Protein AF-A0A0H3G5Y8-F1 (afdb_monomer_lite)

Structure (mmCIF, N/CA/C/O backbone):
data_AF-A0A0H3G5Y8-F1
#
_entry.id   AF-A0A0H3G5Y8-F1
#
loop_
_atom_site.group_PDB
_atom_site.id
_atom_site.type_symbol
_atom_site.label_atom_id
_atom_site.label_alt_id
_atom_site.label_comp_id
_atom_site.label_asym_id
_atom_site.label_entity_id
_atom_site.label_seq_id
_atom_site.pdbx_PDB_ins_code
_atom_site.Cartn_x
_atom_site.Cartn_y
_atom_site.Cartn_z
_atom_site.occupancy
_atom_site.B_iso_or_equiv
_atom_site.auth_seq_id
_atom_site.auth_comp_id
_atom_site.auth_asym_id
_atom_site.auth_atom_id
_atom_site.pdbx_PDB_model_num
ATOM 1 N N . MET A 1 1 ? -12.413 23.689 44.521 1.00 41.75 1 MET A N 1
ATOM 2 C CA . MET A 1 1 ? -12.409 23.928 43.055 1.00 41.75 1 MET A CA 1
ATOM 3 C C . MET A 1 1 ? -11.345 24.968 42.681 1.00 41.75 1 MET A C 1
ATOM 5 O O . MET A 1 1 ? -11.629 26.157 42.722 1.00 41.75 1 MET A O 1
ATOM 9 N N . ARG A 1 2 ? -10.099 24.566 42.376 1.00 49.94 2 ARG A N 1
ATOM 10 C CA . ARG A 1 2 ? -9.010 25.518 42.031 1.00 49.94 2 ARG A CA 1
ATOM 11 C C . ARG A 1 2 ? -8.113 25.089 40.855 1.00 49.94 2 ARG A C 1
ATOM 13 O O . ARG A 1 2 ? -7.223 25.839 40.482 1.00 49.94 2 ARG A O 1
ATOM 20 N N . TYR A 1 3 ? -8.393 23.949 40.216 1.00 48.16 3 TYR A N 1
ATOM 21 C CA . TYR A 1 3 ? -7.540 23.372 39.163 1.00 48.16 3 TYR A CA 1
ATOM 22 C C . TYR A 1 3 ? -7.863 23.833 37.726 1.00 48.16 3 TYR A C 1
ATOM 24 O O . TYR A 1 3 ? -7.061 23.629 36.824 1.00 48.16 3 TYR A O 1
ATOM 32 N N . SER A 1 4 ? -9.001 24.501 37.488 1.00 52.56 4 SER A N 1
ATOM 33 C CA . SER A 1 4 ? -9.450 24.834 36.120 1.00 52.56 4 SER A CA 1
ATOM 34 C C . SER A 1 4 ? -8.851 26.121 35.534 1.00 52.56 4 SER A C 1
ATOM 36 O O . SER A 1 4 ? -8.848 26.287 34.316 1.00 52.56 4 SER A O 1
ATOM 38 N N . LYS A 1 5 ? -8.354 27.050 36.363 1.00 52.53 5 LYS A N 1
ATOM 39 C CA . LYS A 1 5 ? -7.868 28.353 35.870 1.00 52.53 5 LYS A CA 1
ATOM 40 C C . LYS A 1 5 ? -6.482 28.251 35.215 1.00 52.53 5 LYS A C 1
ATOM 42 O O . LYS A 1 5 ? -6.226 28.957 34.246 1.00 52.53 5 LYS A O 1
ATOM 47 N N . SER A 1 6 ? -5.630 27.327 35.667 1.00 52.22 6 SER A N 1
ATOM 48 C CA . SER A 1 6 ? -4.271 27.142 35.131 1.00 52.22 6 SER A CA 1
ATOM 49 C C . SER A 1 6 ? -4.247 26.521 33.728 1.00 52.22 6 SER A C 1
ATOM 51 O O . SER A 1 6 ? -3.446 26.939 32.895 1.00 52.22 6 SER A O 1
ATOM 53 N N . ALA A 1 7 ? -5.156 25.585 33.425 1.00 53.81 7 ALA A N 1
ATOM 54 C CA . ALA A 1 7 ? -5.249 24.953 32.104 1.00 53.81 7 ALA A CA 1
ATOM 55 C C . ALA A 1 7 ? -5.713 25.939 31.013 1.00 53.81 7 ALA A C 1
ATOM 57 O O . ALA A 1 7 ? -5.151 25.979 29.921 1.00 53.81 7 ALA A O 1
ATOM 58 N N . ALA A 1 8 ? -6.680 26.806 31.333 1.00 51.56 8 ALA A N 1
ATOM 59 C CA . ALA A 1 8 ? -7.177 27.825 30.408 1.00 51.56 8 ALA A CA 1
ATOM 60 C C . ALA A 1 8 ? -6.132 28.917 30.098 1.00 51.56 8 ALA A C 1
ATOM 62 O O . ALA A 1 8 ? -6.096 29.443 28.986 1.00 51.56 8 ALA A O 1
ATOM 63 N N . ILE A 1 9 ? -5.257 29.239 31.057 1.00 51.50 9 ILE A N 1
ATOM 64 C CA . ILE A 1 9 ? -4.145 30.182 30.855 1.00 51.50 9 ILE A CA 1
ATOM 65 C C . ILE A 1 9 ? -3.064 29.561 29.960 1.00 51.50 9 ILE A C 1
ATOM 67 O O . ILE A 1 9 ? -2.563 30.244 29.068 1.00 51.50 9 ILE A O 1
ATOM 71 N N . TYR A 1 10 ? -2.754 28.270 30.135 1.00 56.97 10 TYR A N 1
ATOM 72 C CA . TYR A 1 10 ? -1.810 27.547 29.272 1.00 56.97 10 TYR A CA 1
ATOM 73 C C . TYR A 1 10 ? -2.262 27.527 27.804 1.00 56.97 10 TYR A C 1
ATOM 75 O O . TYR A 1 10 ? -1.469 27.825 26.912 1.00 56.97 10 TYR A O 1
ATOM 83 N N . ILE A 1 11 ? -3.550 27.270 27.554 1.00 53.53 11 ILE A N 1
ATOM 84 C CA . ILE A 1 11 ? -4.120 27.232 26.197 1.00 53.53 11 ILE A CA 1
ATOM 85 C C . ILE A 1 11 ? -4.109 28.625 25.546 1.00 53.53 11 ILE A C 1
ATOM 87 O O . ILE A 1 11 ? -3.745 28.765 24.380 1.00 53.53 11 ILE A O 1
ATOM 91 N N . ARG A 1 12 ? -4.436 29.683 26.301 1.00 51.25 12 ARG A N 1
ATOM 92 C CA . ARG A 1 12 ? -4.407 31.067 25.794 1.00 51.25 12 ARG A CA 1
ATOM 93 C C . ARG A 1 12 ? -2.992 31.555 25.471 1.00 51.25 12 ARG A C 1
ATOM 95 O O . ARG A 1 12 ? -2.819 32.303 24.515 1.00 51.25 12 ARG A O 1
ATOM 102 N N . LYS A 1 13 ? -1.977 31.119 26.227 1.00 49.03 13 LYS A N 1
ATOM 103 C CA . LYS A 1 13 ? -0.569 31.484 25.989 1.00 49.03 13 LYS A CA 1
ATOM 104 C C . LYS A 1 13 ? 0.020 30.783 24.758 1.00 49.03 13 LYS A C 1
ATOM 106 O O . LYS A 1 13 ? 0.858 31.365 24.079 1.00 49.03 13 LYS A O 1
ATOM 111 N N . ALA A 1 14 ? -0.462 29.580 24.437 1.00 51.53 14 ALA A N 1
ATOM 112 C CA . ALA A 1 14 ? -0.077 28.837 23.235 1.00 51.53 14 ALA A CA 1
ATOM 113 C C . ALA A 1 14 ? -0.598 29.468 21.924 1.00 51.53 14 ALA A C 1
ATOM 115 O O . ALA A 1 14 ? -0.016 29.244 20.867 1.00 51.53 14 ALA A O 1
ATOM 116 N N . MET A 1 15 ? -1.653 30.293 21.983 1.00 52.03 15 MET A N 1
ATOM 117 C CA . MET A 1 15 ? -2.190 31.024 20.821 1.00 52.03 15 MET A CA 1
ATOM 118 C C . MET A 1 15 ? -1.440 32.325 20.490 1.00 52.03 15 MET A C 1
ATOM 120 O O . MET A 1 15 ? -1.701 32.921 19.448 1.00 52.03 15 MET A O 1
ATOM 124 N N . ALA A 1 16 ? -0.473 32.755 21.309 1.00 57.19 16 ALA A N 1
ATOM 125 C CA . ALA A 1 16 ? 0.459 33.829 20.953 1.00 57.19 16 ALA A CA 1
ATOM 126 C C . ALA A 1 16 ? 1.647 33.253 20.159 1.00 57.19 16 ALA A C 1
ATOM 128 O O . ALA A 1 16 ? 2.808 33.346 20.557 1.00 57.19 16 ALA A O 1
ATOM 129 N N . MET A 1 17 ? 1.347 32.570 19.056 1.00 63.47 17 MET A N 1
ATOM 130 C CA . MET A 1 17 ? 2.338 31.881 18.242 1.00 63.47 17 MET A CA 1
ATOM 131 C C . MET A 1 17 ? 2.886 32.838 17.176 1.00 63.47 17 MET A C 1
ATOM 133 O O . MET A 1 17 ? 2.149 33.335 16.327 1.00 63.47 17 MET A O 1
ATOM 137 N N . ASN A 1 18 ? 4.194 33.108 17.220 1.00 72.94 18 ASN A N 1
ATOM 138 C CA . ASN A 1 18 ? 4.891 33.897 16.201 1.00 72.94 18 ASN A CA 1
ATOM 139 C C . ASN A 1 18 ? 4.584 33.351 14.795 1.00 72.94 18 ASN A C 1
ATOM 141 O O . ASN A 1 18 ? 4.605 32.139 14.589 1.00 72.94 18 ASN A O 1
ATOM 145 N N . LYS A 1 19 ? 4.391 34.224 13.795 1.00 73.12 19 LYS A N 1
ATOM 146 C CA . LYS A 1 19 ? 4.108 33.823 12.397 1.00 73.12 19 LYS A CA 1
ATOM 147 C C . LYS A 1 19 ? 5.117 32.795 11.857 1.00 73.12 19 LYS A C 1
ATOM 149 O O . LYS A 1 19 ? 4.751 31.897 11.109 1.00 73.12 19 LYS A O 1
ATOM 154 N N . LYS A 1 20 ? 6.376 32.879 12.303 1.00 78.38 20 LYS A N 1
ATOM 155 C CA . LYS A 1 20 ? 7.441 31.908 11.994 1.00 78.38 20 LYS A CA 1
ATOM 156 C C . LYS A 1 20 ? 7.175 30.509 12.574 1.00 78.38 20 LYS A C 1
ATOM 158 O O . LYS A 1 20 ? 7.446 29.522 11.907 1.00 78.38 20 LYS A O 1
ATOM 163 N N . MET A 1 21 ? 6.613 30.424 13.780 1.00 80.69 21 MET A N 1
ATOM 164 C CA . MET A 1 21 ? 6.215 29.159 14.407 1.00 80.69 21 MET A CA 1
ATOM 165 C C . MET A 1 21 ? 5.016 28.522 13.701 1.00 80.69 21 MET A C 1
ATOM 167 O O . MET A 1 21 ? 5.014 27.315 13.501 1.00 80.69 21 MET A O 1
ATOM 171 N N . LEU A 1 22 ? 4.051 29.323 13.233 1.00 82.75 22 LEU A N 1
ATOM 172 C CA . LEU A 1 22 ? 2.945 28.822 12.406 1.00 82.75 22 LEU A CA 1
ATOM 173 C C . LEU A 1 22 ? 3.435 28.217 11.081 1.00 82.75 22 LEU A C 1
ATOM 175 O O . LEU A 1 22 ? 2.976 27.149 10.687 1.00 82.75 22 LEU A O 1
ATOM 179 N N . ILE A 1 23 ? 4.395 28.871 10.418 1.00 85.06 23 ILE A N 1
ATOM 180 C CA . ILE A 1 23 ? 4.994 28.373 9.169 1.00 85.06 23 ILE A CA 1
ATOM 181 C C . ILE A 1 23 ? 5.753 27.062 9.410 1.00 85.06 23 ILE A C 1
ATOM 183 O O . ILE A 1 23 ? 5.584 26.113 8.649 1.00 85.06 23 ILE A O 1
ATOM 187 N N . LEU A 1 24 ? 6.547 26.983 10.483 1.00 84.94 24 LEU A N 1
ATOM 188 C CA . LEU A 1 24 ? 7.270 25.760 10.847 1.00 84.94 24 LEU A CA 1
ATOM 189 C C . LEU A 1 24 ? 6.319 24.603 11.177 1.00 84.94 24 LEU A C 1
ATOM 191 O O . LEU A 1 24 ? 6.559 23.481 10.740 1.00 84.94 24 LEU A O 1
ATOM 195 N N . LEU A 1 25 ? 5.225 24.874 11.892 1.00 83.38 25 LEU A N 1
ATOM 196 C CA . LEU A 1 25 ? 4.227 23.860 12.232 1.00 83.38 25 LEU A CA 1
ATOM 197 C C . LEU A 1 25 ? 3.490 23.343 10.983 1.00 83.38 25 LEU A C 1
ATOM 199 O O . LEU A 1 25 ? 3.251 22.144 10.867 1.00 83.38 25 LEU A O 1
ATOM 203 N N . GLY A 1 26 ? 3.173 24.233 10.036 1.00 83.00 26 GLY A N 1
ATOM 204 C CA . GLY A 1 26 ? 2.557 23.869 8.757 1.00 83.00 26 GLY A CA 1
ATOM 205 C C . GLY A 1 26 ? 3.489 23.075 7.835 1.00 83.00 26 GLY A C 1
ATOM 206 O O . GLY A 1 26 ? 3.064 22.120 7.196 1.00 83.00 26 GLY A O 1
ATOM 207 N N . LEU A 1 27 ? 4.780 23.416 7.796 1.00 81.81 27 LEU A N 1
ATOM 208 C CA . LEU A 1 27 ? 5.782 22.620 7.079 1.00 81.81 27 LEU A CA 1
ATOM 209 C C . LEU A 1 27 ? 5.924 21.227 7.698 1.00 81.81 27 LEU A C 1
ATOM 211 O O . LEU A 1 27 ? 5.878 20.231 6.980 1.00 81.81 27 LEU A O 1
ATOM 215 N N . ALA A 1 28 ? 6.029 21.143 9.026 1.00 76.94 28 ALA A N 1
ATOM 216 C CA . ALA A 1 28 ? 6.134 19.870 9.731 1.00 76.94 28 ALA A CA 1
ATOM 217 C C . ALA A 1 28 ? 4.910 18.965 9.502 1.00 76.94 28 ALA A C 1
ATOM 219 O O . ALA A 1 28 ? 5.075 17.758 9.337 1.00 76.94 28 ALA A O 1
ATOM 220 N N . SER A 1 29 ? 3.695 19.524 9.437 1.00 74.06 29 SER A N 1
ATOM 221 C CA . SER A 1 29 ? 2.488 18.741 9.145 1.00 74.06 29 SER A CA 1
ATOM 222 C C . SER A 1 29 ? 2.418 18.264 7.691 1.00 74.06 29 SER A C 1
ATOM 224 O O 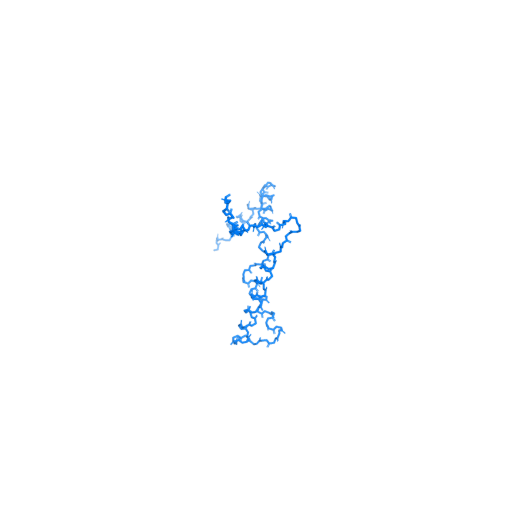. SER A 1 29 ? 1.978 17.142 7.455 1.00 74.06 29 SER A O 1
ATOM 226 N N . LEU A 1 30 ? 2.904 19.052 6.727 1.00 75.31 30 LEU A N 1
ATOM 227 C CA . LEU A 1 30 ? 3.025 18.634 5.324 1.00 75.31 30 LEU A CA 1
ATOM 228 C C . LEU A 1 30 ? 4.045 17.498 5.152 1.00 75.31 30 LEU A C 1
ATOM 230 O O . LEU A 1 30 ? 3.760 16.519 4.469 1.00 75.31 30 LEU A O 1
ATOM 234 N N . LEU A 1 31 ? 5.199 17.593 5.819 1.00 69.81 31 LEU A N 1
ATOM 235 C CA . LEU A 1 31 ? 6.236 16.551 5.825 1.00 69.81 31 LEU A CA 1
ATOM 236 C C . LEU A 1 31 ? 5.761 15.259 6.515 1.00 69.81 31 LEU A C 1
ATOM 238 O O . LEU A 1 31 ? 6.081 14.162 6.060 1.00 69.81 31 LEU A O 1
ATOM 242 N N . ALA A 1 32 ? 4.970 15.374 7.585 1.00 64.62 32 ALA A N 1
ATOM 243 C CA . ALA A 1 32 ? 4.380 14.229 8.279 1.00 64.62 32 ALA A CA 1
ATOM 244 C C . ALA A 1 32 ? 3.145 13.644 7.562 1.00 64.62 32 ALA A C 1
ATOM 246 O O . ALA A 1 32 ? 2.790 12.496 7.806 1.00 64.62 32 ALA A O 1
ATOM 247 N N . GLY A 1 33 ? 2.493 14.396 6.672 1.00 58.75 33 GLY A N 1
ATOM 248 C CA . GLY A 1 33 ? 1.266 13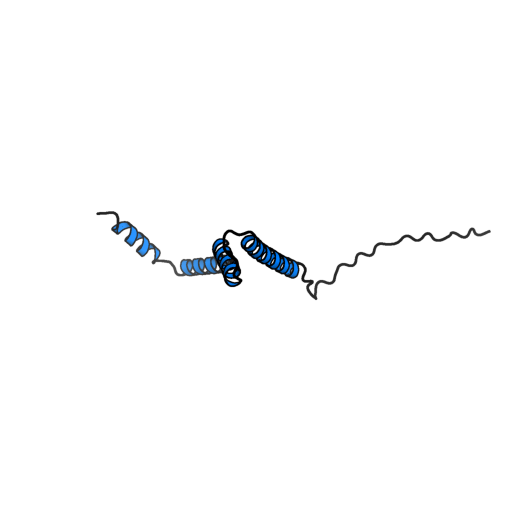.993 5.976 1.00 58.75 33 GLY A CA 1
ATOM 249 C C . GLY A 1 33 ? 1.438 12.912 4.903 1.00 58.75 33 GLY A C 1
ATOM 250 O O . GLY A 1 33 ? 0.445 12.393 4.403 1.00 58.75 33 GLY A O 1
ATOM 251 N N . CYS A 1 34 ? 2.669 12.522 4.564 1.00 63.69 34 CYS A N 1
ATOM 252 C CA . CYS A 1 34 ? 2.920 11.444 3.600 1.00 63.69 34 CYS A CA 1
ATOM 253 C C . CYS A 1 34 ? 2.609 10.028 4.140 1.00 63.69 34 CYS A C 1
ATOM 255 O O . CYS A 1 34 ? 2.697 9.062 3.382 1.00 63.69 34 CYS A O 1
ATOM 257 N N . VAL A 1 35 ? 2.216 9.866 5.414 1.00 60.62 35 VAL A N 1
ATOM 258 C CA . VAL A 1 35 ? 1.601 8.619 5.915 1.00 60.62 35 VAL A CA 1
ATOM 259 C C . VAL A 1 35 ? 0.103 8.645 5.612 1.00 60.62 35 VAL A C 1
ATOM 261 O O . VAL A 1 35 ? -0.708 9.142 6.387 1.00 60.62 35 VAL A O 1
ATOM 264 N N . THR A 1 36 ? -0.262 8.116 4.447 1.00 61.31 36 THR A N 1
ATOM 265 C CA . THR A 1 36 ? -1.608 8.231 3.863 1.00 61.31 36 THR A CA 1
ATOM 266 C C . THR A 1 36 ? -2.714 7.482 4.614 1.00 61.31 36 THR A C 1
ATOM 268 O O . THR A 1 36 ? -3.881 7.753 4.369 1.00 61.31 36 THR A O 1
ATOM 271 N N . MET A 1 37 ? -2.390 6.594 5.554 1.00 73.50 37 MET A N 1
ATOM 272 C CA . MET A 1 37 ? -3.332 5.967 6.490 1.00 73.50 37 MET A CA 1
ATOM 273 C C . MET A 1 37 ? -2.552 5.454 7.703 1.00 73.50 37 MET A C 1
ATOM 275 O O . MET A 1 37 ? -1.476 4.870 7.551 1.00 73.50 37 MET A O 1
ATOM 279 N N . THR A 1 38 ? -3.110 5.599 8.906 1.00 80.94 38 THR A N 1
ATOM 280 C CA . THR A 1 38 ? -2.583 4.883 10.080 1.00 80.94 38 THR A CA 1
ATOM 281 C C . THR A 1 38 ? -2.829 3.372 9.922 1.00 80.94 38 THR A C 1
ATOM 283 O O . THR A 1 38 ? -3.799 2.978 9.264 1.00 80.94 38 THR A O 1
ATOM 286 N N . PRO A 1 39 ? -1.988 2.492 10.503 1.00 80.75 39 PRO A N 1
ATOM 287 C CA . PRO A 1 39 ? -2.165 1.042 10.373 1.00 80.75 39 PRO A CA 1
ATOM 288 C C . PRO A 1 39 ? -3.540 0.565 10.868 1.00 80.75 39 PRO A C 1
ATOM 290 O O . PRO A 1 39 ? -4.136 -0.320 10.256 1.00 80.75 39 PRO A O 1
ATOM 293 N N . GLU A 1 40 ? -4.082 1.202 11.907 1.00 85.44 40 GLU A N 1
ATOM 294 C CA . GLU A 1 40 ? -5.399 0.866 12.458 1.00 85.44 40 GLU A CA 1
ATOM 295 C C . GLU A 1 40 ? -6.553 1.270 11.538 1.00 85.44 40 GLU A C 1
ATOM 297 O O . GLU A 1 40 ? -7.460 0.477 11.286 1.00 85.44 40 GLU A O 1
ATOM 302 N N . GLN A 1 41 ? -6.508 2.479 10.968 1.00 88.81 41 GLN A N 1
ATOM 303 C CA . GLN A 1 41 ? -7.524 2.922 10.005 1.00 88.81 41 GLN A CA 1
ATOM 304 C C . GLN A 1 41 ? -7.549 2.025 8.771 1.00 88.81 41 GLN A C 1
ATOM 306 O O . GLN A 1 41 ? -8.613 1.687 8.257 1.00 88.81 41 GLN A O 1
ATOM 311 N N . ARG A 1 42 ? -6.371 1.585 8.332 1.00 87.94 42 ARG A N 1
ATOM 312 C CA . ARG A 1 42 ? -6.245 0.660 7.212 1.00 87.94 42 ARG A CA 1
ATOM 313 C C . ARG A 1 42 ? -6.846 -0.703 7.527 1.00 87.94 42 ARG A C 1
ATOM 315 O O . ARG A 1 42 ? -7.566 -1.246 6.698 1.00 87.94 42 ARG A O 1
ATOM 322 N N . ARG A 1 43 ? -6.616 -1.223 8.736 1.00 88.81 43 ARG A N 1
ATOM 323 C CA . ARG A 1 43 ? -7.240 -2.470 9.191 1.00 88.81 43 ARG A CA 1
ATOM 324 C C . ARG A 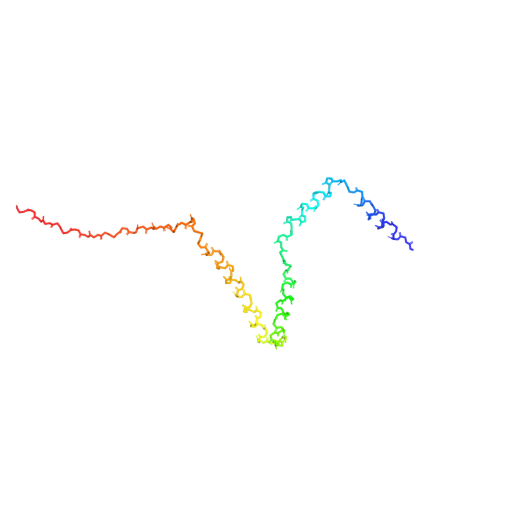1 43 ? -8.762 -2.355 9.238 1.00 88.81 43 ARG A C 1
ATOM 326 O O . ARG A 1 43 ? -9.441 -3.253 8.758 1.00 88.81 43 ARG A O 1
ATOM 333 N N . ALA A 1 44 ? -9.296 -1.246 9.746 1.00 92.50 44 ALA A N 1
ATOM 334 C CA . ALA A 1 44 ? -10.738 -1.009 9.774 1.00 92.50 44 ALA A CA 1
ATOM 335 C C . ALA A 1 44 ? -11.352 -0.957 8.361 1.00 92.50 44 ALA A C 1
ATOM 337 O O . ALA A 1 44 ? -12.417 -1.531 8.132 1.00 92.50 44 ALA A O 1
ATOM 338 N N . ALA A 1 45 ? -10.666 -0.329 7.402 1.00 92.94 45 ALA A N 1
ATOM 339 C CA . ALA A 1 45 ? -11.095 -0.287 6.003 1.00 92.94 45 ALA A CA 1
ATOM 340 C C . ALA A 1 45 ? -11.055 -1.674 5.332 1.00 92.94 45 ALA A C 1
ATOM 342 O O . ALA A 1 45 ? -12.001 -2.060 4.637 1.00 92.94 45 ALA A O 1
ATOM 343 N N . ASP A 1 46 ? -9.997 -2.451 5.578 1.00 94.38 46 ASP A N 1
ATOM 344 C CA . ASP A 1 46 ? -9.861 -3.818 5.065 1.00 94.38 46 ASP A CA 1
ATOM 345 C C . ASP A 1 46 ? -10.957 -4.731 5.670 1.00 94.38 46 ASP A C 1
ATOM 347 O O . ASP A 1 46 ? -11.611 -5.495 4.956 1.00 94.38 46 ASP A O 1
ATOM 351 N N . GLU A 1 47 ? -11.262 -4.584 6.966 1.00 94.88 47 GLU A N 1
ATOM 352 C CA . GLU A 1 47 ? -12.377 -5.287 7.613 1.00 94.88 47 GLU A CA 1
ATOM 353 C C . GLU A 1 47 ? -13.738 -4.913 7.020 1.00 94.88 47 GLU A C 1
ATOM 355 O O . GLU A 1 47 ? -14.569 -5.795 6.792 1.00 94.88 47 GLU A O 1
ATOM 360 N N . GLN A 1 48 ? -13.986 -3.627 6.767 1.00 95.75 48 GLN A N 1
ATOM 361 C CA . GLN A 1 48 ? -15.229 -3.161 6.151 1.00 95.75 48 GLN A CA 1
ATOM 362 C C . GLN A 1 48 ? -15.398 -3.725 4.734 1.00 95.75 48 GLN A C 1
ATOM 364 O O . GLN A 1 48 ? -16.502 -4.126 4.365 1.00 95.75 48 GLN A O 1
ATOM 369 N N . THR A 1 49 ? -14.305 -3.824 3.978 1.00 95.44 49 THR A N 1
ATOM 370 C CA . THR A 1 49 ? -14.280 -4.430 2.640 1.00 95.44 49 THR A CA 1
ATOM 371 C C . THR A 1 49 ? -14.627 -5.919 2.697 1.00 95.44 49 THR A C 1
ATOM 373 O O . THR A 1 49 ? -15.503 -6.391 1.979 1.00 95.44 49 THR A O 1
ATOM 376 N N . CYS A 1 50 ? -14.033 -6.678 3.619 1.00 96.94 50 CYS A N 1
ATOM 377 C CA . CYS A 1 50 ? -14.394 -8.090 3.773 1.00 96.94 50 CYS A CA 1
ATOM 378 C C . CYS A 1 50 ? -15.845 -8.281 4.248 1.00 96.94 50 CYS A C 1
ATOM 380 O O . CYS A 1 50 ? -16.516 -9.223 3.822 1.00 96.94 50 CYS A O 1
ATOM 382 N N . ARG A 1 51 ? -16.375 -7.372 5.078 1.00 96.25 51 ARG A N 1
ATOM 383 C CA . ARG A 1 51 ? -17.797 -7.387 5.461 1.00 96.25 51 ARG A CA 1
ATOM 384 C C . ARG A 1 51 ? -18.717 -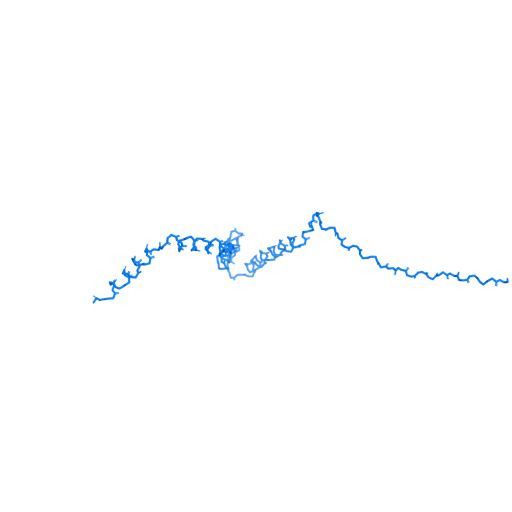7.098 4.274 1.00 96.25 51 ARG A C 1
ATOM 386 O O . ARG A 1 51 ? -19.759 -7.738 4.178 1.00 96.25 51 ARG A O 1
ATOM 393 N N . SER A 1 52 ? -18.349 -6.182 3.372 1.00 95.94 52 SER A N 1
ATOM 394 C CA . SER A 1 52 ? -19.169 -5.860 2.194 1.00 95.94 52 SER A CA 1
ATOM 395 C C . SER A 1 52 ? -19.228 -7.009 1.185 1.00 95.94 52 SER A C 1
ATOM 397 O O . SER A 1 52 ? -20.257 -7.198 0.544 1.00 95.94 52 SER A O 1
ATOM 399 N N . TYR A 1 53 ? -18.189 -7.844 1.117 1.00 95.12 53 TYR A N 1
ATOM 400 C CA . TYR A 1 53 ? -18.213 -9.107 0.370 1.00 95.12 53 TYR A CA 1
ATOM 401 C C . TYR A 1 53 ? -19.050 -10.214 1.034 1.00 95.12 53 TYR A C 1
ATOM 403 O O . TYR A 1 53 ? -19.24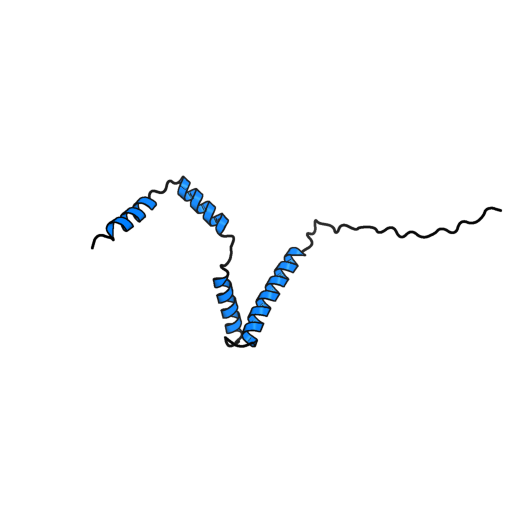7 -11.271 0.441 1.00 95.12 53 TYR A O 1
ATOM 411 N N . GLY A 1 54 ? -19.559 -9.991 2.250 1.00 95.62 54 GLY A N 1
ATOM 412 C CA . GLY A 1 54 ? -20.410 -10.943 2.967 1.00 95.62 54 GLY A CA 1
ATOM 413 C C . GLY A 1 54 ? -19.655 -11.917 3.875 1.00 95.62 54 GLY A C 1
ATOM 414 O O . GLY A 1 54 ? -20.262 -12.846 4.413 1.00 95.62 54 GLY A O 1
ATOM 415 N N . PHE A 1 55 ? -18.352 -11.719 4.098 1.00 96.69 55 PHE A N 1
ATOM 416 C CA . PHE A 1 55 ? -17.604 -12.550 5.038 1.00 96.69 55 PHE A CA 1
ATOM 417 C C . PHE A 1 55 ? -17.983 -12.218 6.484 1.00 96.69 55 PHE A C 1
ATOM 419 O O . PHE A 1 55 ? -17.968 -11.061 6.914 1.00 96.69 55 PHE A O 1
ATOM 426 N N . LYS A 1 56 ? -18.284 -13.257 7.269 1.00 95.19 56 LYS A N 1
ATOM 427 C CA . LYS A 1 56 ? -18.585 -13.113 8.697 1.00 95.19 56 LYS A CA 1
ATOM 428 C C . LYS A 1 56 ? -17.290 -12.960 9.501 1.00 95.19 56 LYS A C 1
ATOM 430 O O . LYS A 1 56 ? -16.379 -13.765 9.303 1.00 95.19 56 LYS A O 1
ATOM 435 N N . PRO A 1 57 ? -17.197 -11.997 10.433 1.00 93.31 57 PRO A N 1
ATOM 436 C CA . PRO A 1 57 ? -16.010 -11.836 11.268 1.00 93.31 57 PRO A CA 1
ATOM 437 C C . PRO A 1 57 ? -15.751 -13.093 12.109 1.00 93.31 57 PRO A C 1
ATOM 439 O O . PRO A 1 57 ? -16.677 -13.845 12.409 1.00 93.31 57 PRO A O 1
ATOM 442 N N . LYS A 1 58 ? -14.492 -13.286 12.525 1.00 92.31 58 LYS A N 1
ATOM 443 C CA . LYS A 1 58 ? -14.037 -14.452 13.311 1.00 92.31 58 LYS A CA 1
ATOM 444 C C . LYS A 1 58 ? -14.234 -15.800 12.597 1.00 92.31 58 LYS A C 1
ATOM 446 O O . LYS A 1 58 ? -14.534 -16.802 13.235 1.00 92.31 58 LYS A O 1
ATOM 451 N N . THR A 1 59 ? -14.068 -15.817 11.278 1.00 96.06 59 THR A N 1
ATOM 452 C CA . THR A 1 59 ? -14.067 -17.043 10.469 1.00 96.06 59 THR A CA 1
ATOM 453 C C . THR A 1 59 ? -12.787 -17.129 9.650 1.00 96.06 59 THR A C 1
ATOM 455 O O . THR A 1 59 ? -12.193 -16.100 9.315 1.00 96.06 59 THR A O 1
ATOM 458 N N . ASP A 1 60 ? -12.398 -18.341 9.264 1.00 96.38 60 ASP A N 1
ATOM 459 C CA . ASP A 1 60 ? -11.234 -18.551 8.396 1.00 96.38 60 ASP A CA 1
ATOM 460 C C . ASP A 1 60 ? -11.423 -17.878 7.034 1.00 96.38 60 ASP A C 1
ATOM 462 O O . ASP A 1 60 ? -10.485 -17.330 6.462 1.00 96.38 60 ASP A O 1
ATOM 466 N N . ALA A 1 61 ? -12.659 -17.832 6.530 1.00 95.19 61 ALA A N 1
ATOM 467 C CA . ALA A 1 61 ? -12.990 -17.128 5.294 1.00 95.19 61 ALA A CA 1
ATOM 468 C C . ALA A 1 61 ? -12.712 -15.615 5.397 1.00 95.19 61 ALA A C 1
ATOM 470 O O . ALA A 1 61 ? -12.174 -15.015 4.468 1.00 95.19 61 ALA A O 1
ATOM 471 N N . PHE A 1 62 ? -13.010 -15.003 6.547 1.00 97.31 62 PHE A N 1
ATOM 472 C CA . PHE A 1 62 ? -12.712 -13.592 6.800 1.00 97.31 62 PHE A CA 1
ATOM 473 C C . PHE A 1 62 ? -11.208 -13.331 6.922 1.00 97.31 62 PHE A C 1
ATOM 475 O O . PHE A 1 62 ? -10.707 -12.368 6.344 1.00 97.31 62 PHE A O 1
ATOM 482 N N . ALA A 1 63 ? -10.473 -14.211 7.610 1.00 96.75 63 ALA A N 1
ATOM 483 C CA . ALA A 1 63 ? -9.014 -14.126 7.692 1.00 96.75 63 ALA A CA 1
ATOM 484 C C . ALA A 1 63 ? -8.357 -14.262 6.307 1.00 96.75 63 ALA A C 1
ATOM 486 O O . ALA A 1 63 ? -7.467 -13.484 5.966 1.00 96.75 63 ALA A O 1
ATOM 487 N N . ASN A 1 64 ? -8.853 -15.184 5.478 1.00 97.00 64 ASN A N 1
ATOM 488 C CA . ASN A 1 64 ? -8.395 -15.363 4.102 1.00 97.00 64 ASN A CA 1
ATOM 489 C C . ASN A 1 64 ? -8.687 -14.142 3.223 1.00 97.00 64 ASN A C 1
ATOM 491 O O . ASN A 1 64 ? -7.832 -13.751 2.430 1.00 97.00 64 ASN A O 1
ATOM 495 N N . CYS A 1 65 ? -9.854 -13.509 3.376 1.00 97.44 65 CYS A N 1
ATOM 496 C CA . CYS A 1 65 ? -10.166 -12.260 2.680 1.00 97.44 65 CYS A CA 1
ATOM 497 C C . CYS A 1 65 ? -9.147 -11.158 3.018 1.00 97.44 65 CYS A C 1
ATOM 499 O O . CYS A 1 65 ? -8.543 -10.583 2.111 1.00 97.44 65 CYS A O 1
ATOM 501 N N . LEU A 1 66 ? -8.887 -10.923 4.310 1.00 96.19 66 LEU A N 1
ATOM 502 C CA . LEU A 1 66 ? -7.898 -9.936 4.759 1.00 96.19 66 LEU A CA 1
ATOM 503 C C . LEU A 1 66 ? -6.492 -10.254 4.234 1.00 96.19 66 LEU A C 1
ATOM 505 O O . LEU A 1 66 ? -5.795 -9.372 3.734 1.00 96.19 66 LEU A O 1
ATOM 509 N N . MET A 1 67 ? -6.091 -11.525 4.305 1.00 95.94 67 MET A N 1
ATOM 510 C CA . MET A 1 67 ? -4.807 -11.986 3.780 1.00 95.94 67 MET A CA 1
ATOM 511 C C . MET A 1 67 ? -4.689 -11.718 2.275 1.00 95.94 67 MET A C 1
ATOM 513 O O . MET A 1 67 ? -3.642 -11.272 1.811 1.00 95.94 67 MET A O 1
ATOM 517 N N . ARG A 1 68 ? -5.756 -11.952 1.505 1.00 96.50 68 ARG A N 1
ATOM 518 C CA . ARG A 1 68 ? -5.764 -11.731 0.054 1.00 96.50 68 ARG A CA 1
ATOM 519 C C . ARG A 1 68 ? -5.574 -10.260 -0.300 1.00 96.50 68 ARG A C 1
ATOM 521 O O . ARG A 1 68 ? -4.792 -9.969 -1.197 1.00 96.50 68 ARG A O 1
ATOM 528 N N . ILE A 1 69 ? -6.222 -9.355 0.434 1.00 95.88 69 ILE A N 1
ATOM 529 C CA . ILE A 1 69 ? -6.035 -7.904 0.275 1.00 95.88 69 ILE A CA 1
ATOM 530 C C . ILE A 1 69 ? -4.580 -7.508 0.578 1.00 95.88 69 ILE A C 1
ATOM 532 O O . ILE A 1 69 ? -3.990 -6.713 -0.153 1.00 95.88 69 ILE A O 1
ATOM 536 N N . ASP A 1 70 ? -3.965 -8.066 1.627 1.00 94.50 70 ASP A N 1
ATOM 537 C CA . ASP A 1 70 ? -2.554 -7.784 1.935 1.00 94.50 70 ASP A CA 1
ATOM 538 C C . ASP A 1 70 ? -1.610 -8.291 0.834 1.00 94.50 70 ASP A C 1
ATOM 540 O O . ASP A 1 70 ? -0.679 -7.590 0.433 1.00 94.50 70 ASP A O 1
ATOM 544 N N . LEU A 1 71 ? -1.865 -9.491 0.306 1.00 96.19 71 LEU A N 1
ATOM 545 C CA . LEU A 1 71 ? -1.075 -10.080 -0.776 1.00 96.19 71 LEU A CA 1
ATOM 546 C C . LEU A 1 71 ? -1.175 -9.287 -2.079 1.00 96.19 71 LEU A C 1
ATOM 548 O O . LEU A 1 71 ? -0.144 -9.062 -2.715 1.00 96.19 71 LEU A O 1
ATOM 552 N N . ASP A 1 72 ? -2.379 -8.859 -2.447 1.00 95.62 72 ASP A N 1
ATOM 553 C CA . ASP A 1 72 ? -2.654 -8.027 -3.622 1.00 95.62 72 ASP A CA 1
ATOM 554 C C . ASP A 1 72 ? -1.867 -6.715 -3.546 1.00 95.62 72 ASP A C 1
ATOM 556 O O . ASP A 1 72 ? -1.030 -6.403 -4.388 1.00 95.62 72 ASP A O 1
ATOM 560 N N . ARG A 1 73 ? -1.954 -6.044 -2.401 1.00 91.44 73 ARG A N 1
ATOM 561 C CA . ARG A 1 73 ? -1.237 -4.796 -2.158 1.00 91.44 73 ARG A CA 1
ATOM 562 C C . ARG A 1 73 ? 0.291 -4.957 -2.141 1.00 91.44 73 ARG A C 1
ATOM 564 O O . ARG A 1 73 ? 1.035 -4.038 -2.495 1.00 91.44 73 ARG A O 1
ATOM 571 N N . ARG A 1 74 ? 0.802 -6.115 -1.704 1.00 93.44 74 ARG A N 1
ATOM 572 C CA . ARG A 1 74 ? 2.231 -6.466 -1.836 1.00 93.44 74 ARG A CA 1
ATOM 573 C C . ARG A 1 74 ? 2.611 -6.737 -3.287 1.00 93.44 74 ARG A C 1
ATOM 575 O O . ARG A 1 74 ? 3.754 -6.464 -3.649 1.00 93.44 74 ARG A O 1
ATOM 582 N N . ALA A 1 75 ? 1.706 -7.304 -4.079 1.00 95.38 75 ALA A N 1
ATOM 583 C CA . ALA A 1 75 ? 1.913 -7.519 -5.502 1.00 95.38 75 ALA A CA 1
ATOM 584 C C . ALA A 1 75 ? 1.996 -6.180 -6.240 1.00 95.38 75 ALA A C 1
ATOM 586 O O . ALA A 1 75 ? 2.971 -5.985 -6.955 1.00 95.38 75 ALA A O 1
ATOM 587 N N . ASP A 1 76 ? 1.106 -5.227 -5.954 1.00 93.38 76 ASP A N 1
ATOM 588 C CA . ASP A 1 76 ? 1.168 -3.866 -6.509 1.00 93.38 76 ASP A CA 1
ATOM 589 C C . ASP A 1 76 ? 2.487 -3.170 -6.177 1.00 93.38 76 ASP A C 1
ATOM 591 O O . ASP A 1 76 ? 3.133 -2.576 -7.037 1.00 93.38 76 ASP A O 1
ATOM 595 N N . ARG A 1 77 ? 2.947 -3.295 -4.925 1.00 91.31 77 ARG A N 1
ATOM 596 C CA . ARG A 1 77 ? 4.247 -2.747 -4.518 1.00 91.31 77 ARG A CA 1
ATOM 597 C C . ARG A 1 77 ? 5.396 -3.373 -5.304 1.00 91.31 77 ARG A C 1
ATOM 599 O O . ARG A 1 77 ? 6.293 -2.654 -5.728 1.00 91.31 77 ARG A O 1
ATOM 606 N N . ARG A 1 78 ? 5.383 -4.697 -5.478 1.00 91.50 78 ARG A N 1
ATOM 607 C CA . ARG A 1 78 ? 6.391 -5.409 -6.277 1.00 91.50 78 ARG A CA 1
ATOM 608 C C . ARG A 1 78 ? 6.321 -5.005 -7.747 1.00 91.50 78 ARG A C 1
ATOM 610 O O . ARG A 1 78 ? 7.364 -4.819 -8.353 1.00 91.50 78 ARG A O 1
ATOM 617 N N . ALA A 1 79 ? 5.122 -4.844 -8.299 1.00 90.94 79 ALA A N 1
ATOM 618 C CA . ALA A 1 79 ? 4.919 -4.397 -9.671 1.00 90.94 79 ALA A CA 1
ATOM 619 C C . ALA A 1 79 ? 5.487 -2.991 -9.880 1.00 90.94 79 ALA A C 1
ATOM 621 O O . ALA A 1 79 ? 6.212 -2.777 -10.841 1.00 90.94 79 ALA A O 1
ATOM 622 N N . TRP A 1 80 ? 5.244 -2.077 -8.937 1.00 87.56 80 TRP A N 1
ATOM 623 C CA . TRP A 1 80 ? 5.814 -0.733 -8.965 1.00 87.56 80 TRP A CA 1
ATOM 624 C C . TRP A 1 80 ? 7.345 -0.740 -8.842 1.00 87.56 80 TRP A C 1
ATOM 626 O O . TRP A 1 80 ? 8.020 -0.044 -9.586 1.00 87.56 80 TRP A O 1
ATOM 636 N N . GLN A 1 81 ? 7.908 -1.559 -7.947 1.00 87.25 81 GLN A N 1
ATOM 637 C CA . GLN A 1 81 ? 9.366 -1.685 -7.787 1.00 87.25 81 GLN A CA 1
ATOM 638 C C . GLN A 1 81 ? 10.057 -2.311 -9.001 1.00 87.25 81 GLN A C 1
ATOM 640 O O . GLN A 1 81 ? 11.186 -1.954 -9.314 1.00 87.25 81 GLN A O 1
ATOM 645 N N . ASN A 1 82 ? 9.391 -3.259 -9.657 1.00 84.81 82 ASN A N 1
ATOM 646 C CA . ASN A 1 82 ? 9.901 -3.948 -10.839 1.00 84.81 82 ASN A CA 1
ATOM 647 C C . ASN A 1 82 ? 9.501 -3.248 -12.141 1.00 84.81 82 ASN A C 1
ATOM 649 O O . ASN A 1 82 ? 9.734 -3.796 -13.220 1.00 84.81 82 ASN A O 1
ATOM 653 N N . GLN A 1 83 ? 8.853 -2.085 -12.062 1.00 82.75 83 GLN A N 1
ATOM 654 C CA . GLN A 1 83 ? 8.513 -1.317 -13.241 1.00 82.75 83 GLN A CA 1
ATOM 655 C C . GLN A 1 83 ? 9.823 -0.815 -13.847 1.00 82.75 83 GLN A C 1
ATOM 657 O O . GLN A 1 83 ? 10.480 0.058 -13.290 1.00 82.75 83 GLN A O 1
ATOM 662 N N . VAL A 1 84 ? 10.222 -1.419 -14.965 1.00 72.00 84 VAL A N 1
ATOM 663 C CA . VAL A 1 84 ? 11.383 -0.973 -15.731 1.00 72.00 84 VAL A CA 1
ATOM 664 C C . VAL A 1 84 ? 11.081 0.412 -16.289 1.00 72.00 84 VAL A C 1
ATOM 666 O O . VAL A 1 84 ? 10.146 0.591 -17.075 1.00 72.00 84 VAL A O 1
ATOM 669 N N . ASP A 1 85 ? 11.842 1.405 -15.845 1.00 74.94 85 ASP A N 1
ATOM 670 C CA . ASP A 1 85 ? 11.765 2.735 -16.424 1.00 74.94 85 ASP A CA 1
ATOM 671 C C . ASP A 1 85 ? 12.243 2.665 -17.874 1.00 74.94 85 ASP A C 1
ATOM 673 O O . ASP A 1 85 ? 13.270 2.066 -18.185 1.00 74.94 85 ASP A O 1
ATOM 677 N N . PHE A 1 86 ? 11.508 3.305 -18.785 1.00 70.06 86 PHE A N 1
ATOM 678 C CA . PHE A 1 86 ? 11.841 3.314 -20.215 1.00 70.06 86 PHE A CA 1
ATOM 679 C C . PHE A 1 86 ? 13.267 3.830 -20.500 1.00 70.06 86 PHE A C 1
ATOM 681 O O . PHE A 1 86 ? 13.867 3.476 -21.512 1.00 70.06 86 PHE A O 1
ATOM 688 N N . TYR A 1 87 ? 13.812 4.656 -19.601 1.00 78.50 87 TYR A N 1
ATOM 689 C CA . TYR A 1 87 ? 15.149 5.241 -19.702 1.00 78.50 87 TYR A CA 1
ATOM 690 C C . TYR A 1 87 ? 16.252 4.427 -19.008 1.00 78.50 87 TYR A C 1
ATOM 692 O O . TYR A 1 87 ? 17.409 4.837 -19.084 1.00 78.50 87 TYR A O 1
ATOM 700 N N . ASP A 1 88 ? 15.925 3.302 -18.364 1.00 76.06 88 ASP A N 1
ATOM 701 C CA . ASP A 1 88 ? 16.895 2.412 -17.717 1.00 76.06 88 ASP A CA 1
ATOM 702 C C . ASP A 1 88 ? 17.021 1.099 -18.515 1.00 76.06 88 ASP A C 1
ATOM 704 O O . ASP A 1 88 ? 16.358 0.100 -18.212 1.00 76.06 88 ASP A O 1
ATOM 708 N N . PRO A 1 89 ? 17.795 1.090 -19.621 1.00 73.94 89 PRO A N 1
ATOM 709 C CA . PRO A 1 89 ? 17.961 -0.109 -20.425 1.00 73.94 89 PRO A CA 1
ATOM 710 C C . PRO A 1 89 ? 18.638 -1.213 -19.595 1.00 73.94 89 PRO A C 1
ATOM 712 O O . PRO A 1 89 ? 19.587 -0.941 -18.857 1.00 73.94 89 PRO A O 1
ATOM 715 N N . PRO A 1 90 ? 18.210 -2.480 -19.739 1.00 75.31 90 PRO A N 1
ATOM 716 C CA . PRO A 1 90 ? 18.780 -3.574 -18.968 1.00 75.31 90 PRO A CA 1
ATOM 717 C C . PRO A 1 90 ? 20.281 -3.712 -19.247 1.00 75.31 90 PRO A C 1
ATOM 719 O O . PRO A 1 90 ? 20.718 -3.731 -20.400 1.00 75.31 90 PRO A O 1
ATOM 722 N N . MET A 1 91 ? 21.079 -3.864 -18.188 1.00 77.19 91 MET A N 1
ATOM 723 C CA . MET A 1 91 ? 22.509 -4.138 -18.319 1.00 77.19 91 MET A CA 1
ATOM 724 C C . MET A 1 91 ? 22.709 -5.545 -18.913 1.00 77.19 91 MET A C 1
ATOM 726 O O . MET A 1 91 ? 22.411 -6.551 -18.270 1.00 77.19 91 MET A O 1
ATOM 730 N N . VAL A 1 92 ? 23.207 -5.635 -20.150 1.00 81.00 92 VAL A N 1
ATOM 731 C CA . VAL A 1 92 ? 23.485 -6.918 -20.818 1.00 81.00 92 VAL A CA 1
ATOM 732 C C . VAL A 1 92 ? 24.915 -7.356 -20.507 1.00 81.00 92 VAL A C 1
ATOM 734 O O . VAL A 1 92 ? 25.876 -6.781 -21.014 1.00 81.00 92 VAL A O 1
ATOM 737 N N . ILE A 1 93 ? 25.066 -8.395 -19.684 1.00 83.94 93 ILE A N 1
ATOM 738 C CA . ILE A 1 93 ? 26.369 -9.001 -19.381 1.00 83.94 93 ILE A CA 1
ATOM 739 C C . ILE A 1 93 ? 26.630 -10.123 -20.391 1.00 83.94 93 ILE A C 1
ATOM 741 O O . ILE A 1 93 ? 26.019 -11.189 -20.320 1.00 83.94 93 ILE A O 1
ATOM 745 N N . TYR A 1 94 ? 27.554 -9.903 -21.328 1.00 83.31 94 TYR A N 1
ATOM 746 C CA . TYR A 1 94 ? 28.011 -10.958 -22.231 1.00 83.31 94 TYR A CA 1
ATOM 747 C C . TYR A 1 94 ? 28.926 -11.930 -21.486 1.00 83.31 94 TYR A C 1
ATOM 749 O O . TYR A 1 94 ? 29.991 -11.548 -21.002 1.00 83.31 94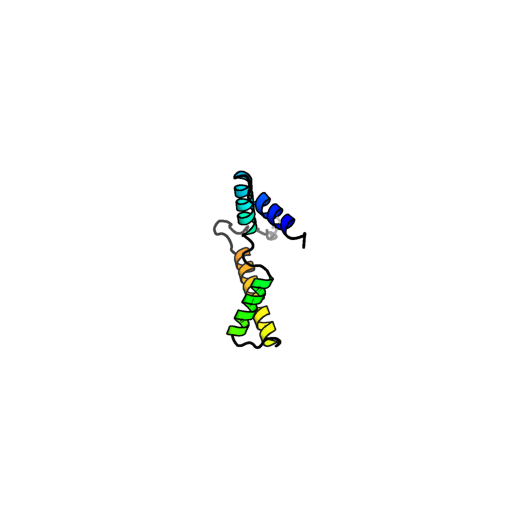 TYR A O 1
ATOM 757 N N . GLN A 1 95 ? 28.533 -13.203 -21.428 1.00 83.81 95 GLN A N 1
ATOM 758 C CA . GLN A 1 95 ? 29.422 -14.273 -20.984 1.00 83.81 95 GLN A CA 1
ATOM 759 C C . GLN A 1 95 ? 30.217 -14.800 -22.187 1.00 83.81 95 GLN A C 1
ATOM 761 O O . GLN A 1 95 ? 29.611 -15.286 -23.147 1.00 83.81 95 GLN A O 1
ATOM 766 N N . PRO A 1 96 ? 31.560 -14.716 -22.182 1.00 83.81 96 PRO A N 1
ATOM 767 C CA . PRO A 1 96 ? 32.359 -15.274 -23.261 1.00 83.81 96 PRO A CA 1
ATOM 768 C C . PRO A 1 96 ? 32.325 -16.806 -23.205 1.00 83.81 96 PRO A C 1
ATOM 770 O O . PRO A 1 96 ? 32.696 -17.418 -22.205 1.00 83.81 96 PRO A O 1
ATOM 773 N N . ILE A 1 97 ? 31.909 -17.431 -24.307 1.00 83.06 97 ILE A N 1
ATOM 774 C CA . ILE A 1 97 ? 32.003 -18.881 -24.493 1.00 83.06 97 ILE A CA 1
ATOM 775 C C . ILE A 1 97 ? 33.354 -19.176 -25.152 1.00 83.06 97 ILE A C 1
ATOM 777 O O . ILE A 1 97 ? 33.570 -18.831 -26.314 1.00 83.06 97 ILE A O 1
ATOM 781 N N . TYR A 1 98 ? 34.266 -19.835 -24.436 1.00 84.31 98 TYR A N 1
ATOM 782 C CA . TYR A 1 98 ? 35.530 -20.301 -25.010 1.00 84.31 98 TYR A CA 1
ATOM 783 C C . TYR A 1 98 ? 35.279 -21.524 -25.900 1.00 84.31 98 TYR A C 1
ATOM 785 O O . TYR A 1 98 ? 34.921 -22.593 -25.408 1.00 84.31 98 TYR A O 1
ATOM 793 N N . ARG A 1 99 ? 35.474 -21.378 -27.217 1.00 85.06 99 ARG A N 1
ATOM 794 C CA . ARG A 1 99 ? 35.454 -22.503 -28.162 1.00 85.06 99 ARG A CA 1
ATOM 795 C C . ARG A 1 99 ? 36.896 -22.888 -28.518 1.00 85.06 99 ARG A C 1
ATOM 797 O O . ARG A 1 99 ? 37.613 -22.034 -29.039 1.00 85.06 99 ARG A O 1
ATOM 804 N N . PRO A 1 100 ? 37.336 -24.135 -28.268 1.00 85.56 100 PRO A N 1
ATOM 805 C CA . PRO A 1 100 ? 38.670 -24.563 -28.669 1.00 85.56 100 PRO A CA 1
ATOM 806 C C . PRO A 1 100 ? 38.778 -24.569 -30.199 1.00 85.56 100 PRO A C 1
ATOM 808 O O . PRO A 1 100 ? 37.903 -25.092 -30.891 1.00 85.56 100 PRO A O 1
ATOM 811 N N . VAL A 1 101 ? 39.852 -23.978 -30.723 1.00 83.31 101 VAL A N 1
ATOM 812 C CA . VAL A 1 101 ? 40.195 -24.016 -32.151 1.00 83.31 101 VAL A CA 1
ATOM 813 C C . VAL A 1 101 ? 41.129 -25.206 -32.386 1.00 83.31 101 VAL A C 1
ATOM 815 O O . VAL A 1 101 ? 42.127 -25.321 -31.671 1.00 83.31 101 VAL A O 1
ATOM 818 N N . PRO A 1 102 ? 40.847 -26.104 -33.348 1.00 83.94 102 PRO A N 1
ATOM 819 C CA . PRO A 1 102 ? 41.758 -27.198 -33.657 1.00 83.94 102 PRO A CA 1
ATOM 820 C C . PRO A 1 102 ? 43.057 -26.643 -34.253 1.00 83.94 102 PRO A C 1
ATOM 822 O O . PRO A 1 102 ? 43.037 -25.923 -35.252 1.00 83.94 102 PRO A O 1
ATOM 825 N N . VAL A 1 103 ? 44.196 -26.985 -33.648 1.00 83.06 103 VAL A N 1
ATOM 826 C CA . VAL A 1 103 ? 45.517 -26.671 -34.202 1.00 83.06 103 VAL A CA 1
ATOM 827 C C . VAL A 1 103 ? 45.870 -27.703 -35.271 1.00 83.06 103 VAL A C 1
ATOM 829 O O . VAL A 1 103 ? 46.007 -28.890 -34.987 1.00 83.06 103 VAL A O 1
ATOM 832 N N . VAL A 1 104 ? 45.996 -27.262 -36.524 1.00 80.19 104 VAL A N 1
ATOM 833 C CA . VAL A 1 104 ? 46.498 -28.115 -37.610 1.00 80.19 104 VAL A CA 1
ATOM 834 C C . VAL A 1 104 ? 48.023 -28.078 -37.559 1.00 80.19 104 VAL A C 1
ATOM 836 O O . VAL A 1 104 ? 48.624 -27.019 -37.743 1.00 80.19 104 VAL A O 1
ATOM 839 N N . ALA A 1 105 ? 48.654 -29.221 -37.294 1.00 81.00 105 ALA A N 1
ATOM 840 C CA . ALA A 1 105 ? 50.107 -29.344 -37.348 1.00 81.00 105 ALA A CA 1
ATOM 841 C C . ALA A 1 105 ? 50.589 -29.090 -38.787 1.00 81.00 105 ALA A C 1
ATOM 843 O O . ALA A 1 105 ? 50.189 -29.800 -39.712 1.00 81.00 105 ALA A O 1
ATOM 844 N N . LYS A 1 106 ? 51.430 -28.067 -38.986 1.00 71.31 106 LYS A N 1
ATOM 845 C CA . LYS A 1 106 ? 52.145 -27.883 -40.256 1.00 71.31 106 LYS A CA 1
ATOM 846 C C . LYS A 1 106 ? 53.218 -28.968 -40.366 1.00 71.31 106 LYS A C 1
ATOM 848 O O . LYS A 1 106 ? 54.019 -29.120 -39.448 1.00 71.31 106 LYS A O 1
ATOM 853 N N . LYS A 1 107 ? 53.160 -29.724 -41.460 1.00 63.12 107 LYS A N 1
ATOM 854 C CA . LYS A 1 107 ? 54.107 -30.779 -41.830 1.00 63.12 107 LYS A CA 1
ATOM 855 C C . LYS A 1 107 ? 55.354 -30.189 -42.479 1.00 63.12 107 LYS A C 1
ATOM 857 O O . LYS A 1 107 ? 55.200 -29.150 -43.160 1.00 63.12 107 LYS A O 1
#

Foldseek 3Di:
DPPPPVVVVVVVVVVVADPVNVVVVVVVCVVVPVPVDDPVRVVVVQQVVLVVVVDDPPDPSSVVSSVVVVVVVVVVVVCVVPPDDPPRDDDDDDDDDDDDDDDDDDD

Radius of gyration: 31.23 Å; chains: 1; bounding box: 74×65×85 Å

Organism: Brucella suis biovar 1 (strain 1330) (NCBI:txid204722)

pLDDT: mean 79.85, std 15.22, range [41.75, 97.44]

Secondary structure (DSSP, 8-state):
--SHHHHHHHHHHHT---HHHHHHHHHHHHHHTT--S-HHHHHHHHHHHHHHTTPPTTSHHHHHHHHHHHHHHHHHHHHHHT---TTS-----PPP--PPPP-PPP-

Sequence (107 aa):
MRYSKSAAIYIRKAMAMNKKMLILLGLASLLAGCVTMTPEQRRAADEQTCRSYGFKPKTDAFANCLMRIDLDRRADRRAWQNQVDFYDPPMVIYQPIYRPVPVVAKK